Protein AF-A0A359KR15-F1 (afdb_monomer)

Solvent-accessible surface area (backbone atoms only — not comparable to full-atom values): 6272 Å² total; per-residue (Å²): 138,82,83,83,75,80,79,78,73,76,84,65,55,48,17,36,63,62,38,37,32,72,76,54,31,68,65,44,35,49,54,49,50,54,52,57,49,50,47,39,51,49,6,48,49,32,39,74,66,40,85,40,64,66,23,16,52,44,4,44,53,27,31,51,54,49,49,54,52,60,58,48,22,62,65,27,45,57,70,79,69,71,40,56,62,62,53,52,49,37,50,50,41,21,54,51,18,48,54,48,29,61,69,66,37,66,83,60,54,60,70,69,74,80,119

Radius of gyration: 20.01 Å; Cα contacts (8 Å, |Δi|>4): 112; chains: 1; bounding box: 74×27×44 Å

Foldseek 3Di:
DPPPPPPDPPVQPQAQLVNQCVPVNPVSSVVVCCLLVVLLVLLVCLLVPFPDPVLNVLSVVLNVVSVVVNVSNRRGPCVVVVCVVVNVVSSVSSVVSVVVRVVPDVVVVVVVVPD

Structure (mmCIF, N/CA/C/O backbone):
data_AF-A0A359KR15-F1
#
_entry.id   AF-A0A359KR15-F1
#
loop_
_atom_site.group_PDB
_atom_site.id
_atom_site.type_symbol
_atom_site.label_atom_id
_atom_site.label_alt_id
_atom_site.label_comp_id
_atom_site.label_asym_id
_atom_site.label_entity_id
_atom_site.label_seq_id
_atom_site.pdbx_PDB_ins_code
_atom_site.Cartn_x
_atom_site.Cartn_y
_atom_site.Cartn_z
_atom_site.occupancy
_atom_site.B_iso_or_equiv
_atom_site.auth_seq_id
_atom_site.auth_comp_id
_atom_site.auth_asym_id
_atom_site.auth_atom_id
_atom_site.pdbx_PDB_model_num
ATOM 1 N N . PHE A 1 1 ? 47.620 1.314 -21.371 1.00 47.16 1 PHE A N 1
ATOM 2 C CA . PHE A 1 1 ? 46.944 1.781 -20.145 1.00 47.16 1 PHE A CA 1
ATOM 3 C C . PHE A 1 1 ? 45.434 1.763 -20.358 1.00 47.16 1 PHE A C 1
ATOM 5 O O . PHE A 1 1 ? 44.861 2.761 -20.771 1.00 47.16 1 PHE A O 1
ATOM 12 N N . VAL A 1 2 ? 44.791 0.609 -20.156 1.00 57.66 2 VAL A N 1
ATOM 13 C CA . VAL A 1 2 ? 43.323 0.522 -20.124 1.00 57.66 2 VAL A CA 1
ATOM 14 C C . VAL A 1 2 ? 42.895 0.971 -18.730 1.00 57.66 2 VAL A C 1
ATOM 16 O O . VAL A 1 2 ? 43.312 0.360 -17.748 1.00 57.66 2 VAL A O 1
ATOM 19 N N . ARG A 1 3 ? 42.132 2.065 -18.625 1.00 51.03 3 ARG A N 1
ATOM 20 C CA . ARG A 1 3 ? 41.570 2.515 -17.344 1.00 51.03 3 ARG A CA 1
ATOM 21 C C . ARG A 1 3 ? 40.590 1.459 -16.838 1.00 51.03 3 ARG A C 1
ATOM 23 O O . ARG A 1 3 ? 39.499 1.313 -17.377 1.00 51.03 3 ARG A O 1
ATOM 30 N N . THR A 1 4 ? 40.958 0.748 -15.781 1.00 61.94 4 THR A N 1
ATOM 31 C CA . THR A 1 4 ? 40.058 -0.116 -15.005 1.00 61.94 4 THR A CA 1
ATOM 32 C C . THR A 1 4 ? 39.285 0.693 -13.958 1.00 61.94 4 THR A C 1
ATOM 34 O O . THR A 1 4 ? 39.268 0.325 -12.788 1.00 61.94 4 THR A O 1
ATOM 37 N N . GLU A 1 5 ? 38.679 1.817 -14.349 1.00 59.81 5 GLU A N 1
ATOM 38 C CA . GLU A 1 5 ? 37.999 2.731 -13.409 1.00 59.81 5 GLU A CA 1
ATOM 39 C C . GLU A 1 5 ? 36.464 2.682 -13.480 1.00 59.81 5 GLU A C 1
ATOM 41 O O . GLU A 1 5 ? 35.799 3.313 -12.671 1.00 59.81 5 GLU A O 1
ATOM 46 N N . PHE A 1 6 ? 35.873 1.832 -14.325 1.00 55.47 6 PHE A N 1
ATOM 47 C CA . PHE A 1 6 ? 34.437 1.515 -14.253 1.00 55.47 6 PHE A CA 1
ATOM 48 C C . PHE A 1 6 ? 34.171 0.218 -13.481 1.00 55.47 6 PHE A C 1
ATOM 50 O O . PHE A 1 6 ? 33.379 -0.616 -13.908 1.00 55.47 6 PHE A O 1
ATOM 57 N N . ARG A 1 7 ? 34.870 -0.019 -12.364 1.00 51.31 7 ARG A N 1
ATOM 58 C CA . ARG A 1 7 ? 34.671 -1.265 -11.603 1.00 51.31 7 ARG A CA 1
ATOM 59 C C . ARG A 1 7 ? 33.429 -1.273 -10.712 1.00 51.31 7 ARG A C 1
ATOM 61 O O . ARG A 1 7 ? 32.989 -2.363 -10.373 1.00 51.31 7 ARG A O 1
ATOM 68 N N . PHE A 1 8 ? 32.821 -0.128 -10.387 1.00 48.50 8 PHE A N 1
ATOM 69 C CA . PHE A 1 8 ? 31.645 -0.095 -9.503 1.00 48.50 8 PHE A CA 1
ATOM 70 C C . PHE A 1 8 ? 30.685 1.060 -9.815 1.00 48.50 8 PHE A C 1
ATOM 72 O O . PHE A 1 8 ? 30.421 1.910 -8.976 1.00 48.50 8 PHE A O 1
ATOM 79 N N . SER A 1 9 ? 30.111 1.084 -11.013 1.00 48.16 9 SER A N 1
ATOM 80 C CA . SER A 1 9 ? 28.700 1.465 -11.093 1.00 48.16 9 SER A CA 1
ATOM 81 C C . SER A 1 9 ? 27.973 0.158 -11.340 1.00 48.16 9 SER A C 1
ATOM 83 O O . SER A 1 9 ? 27.812 -0.269 -12.480 1.00 48.16 9 SER A O 1
ATOM 85 N N . GLN A 1 10 ? 27.660 -0.572 -10.265 1.00 55.25 10 GLN A N 1
ATOM 86 C CA . GLN A 1 10 ? 26.640 -1.598 -10.414 1.00 55.25 10 GLN A CA 1
ATOM 87 C C . GLN A 1 10 ? 25.382 -0.816 -10.771 1.00 55.25 10 GLN A C 1
ATOM 89 O O . GLN A 1 10 ? 24.855 -0.104 -9.921 1.00 55.25 10 GLN A O 1
ATOM 94 N N . GLY A 1 11 ? 24.994 -0.852 -12.046 1.00 52.22 11 GLY A N 1
ATOM 95 C CA . GLY A 1 11 ? 23.796 -0.211 -12.579 1.00 52.22 11 GLY A CA 1
ATOM 96 C C . GLY A 1 11 ? 22.534 -0.881 -12.048 1.00 52.22 11 GLY A C 1
ATOM 97 O O . GLY A 1 11 ? 21.685 -1.308 -12.821 1.00 52.22 11 GLY A O 1
ATOM 98 N N . HIS A 1 12 ? 22.434 -1.026 -10.729 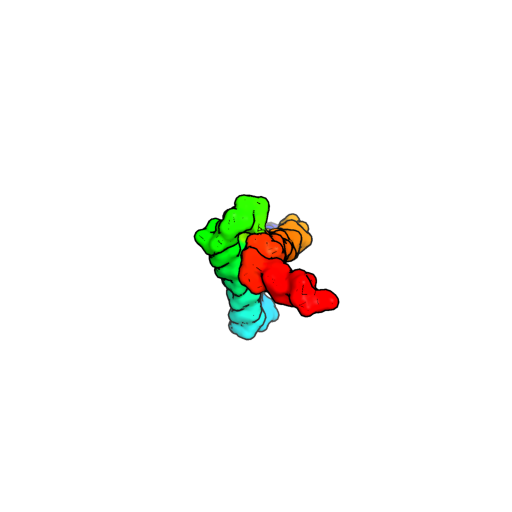1.00 58.50 12 HIS A N 1
ATOM 99 C CA . HIS A 1 12 ? 21.197 -1.357 -10.057 1.00 58.50 12 HIS A CA 1
ATOM 100 C C . HIS A 1 12 ? 20.286 -0.167 -10.259 1.00 58.50 12 HIS A C 1
ATOM 102 O O . HIS A 1 12 ? 20.651 0.965 -9.939 1.00 58.50 12 HIS A O 1
ATOM 108 N N . ALA A 1 13 ? 19.121 -0.406 -10.849 1.00 62.31 13 ALA A N 1
ATOM 109 C CA . ALA A 1 13 ? 18.134 0.643 -10.986 1.00 62.31 13 ALA A CA 1
ATOM 110 C C . ALA A 1 13 ? 17.868 1.230 -9.592 1.00 62.31 13 ALA A C 1
ATOM 112 O O . ALA A 1 13 ? 17.386 0.538 -8.694 1.00 62.31 13 ALA A O 1
ATOM 113 N N . HIS A 1 14 ? 18.171 2.517 -9.421 1.00 75.81 14 HIS A N 1
ATOM 114 C CA . HIS A 1 14 ? 17.840 3.300 -8.230 1.00 75.81 14 HIS A CA 1
ATOM 115 C C . HIS A 1 14 ? 16.330 3.589 -8.176 1.00 75.81 14 HIS A C 1
ATOM 117 O O . HIS A 1 14 ? 15.890 4.660 -7.812 1.00 75.81 14 HIS A O 1
ATOM 123 N N . ASN A 1 15 ? 15.506 2.659 -8.629 1.00 86.69 15 ASN A N 1
ATOM 124 C CA . ASN A 1 15 ? 14.064 2.743 -8.595 1.00 86.69 15 ASN A CA 1
ATOM 125 C C . ASN A 1 15 ? 13.584 1.304 -8.529 1.00 86.69 15 ASN A C 1
ATOM 127 O O . ASN A 1 15 ? 13.793 0.527 -9.469 1.00 86.69 15 ASN A O 1
ATOM 131 N N . TYR A 1 16 ? 12.972 0.949 -7.405 1.00 87.56 16 TYR A N 1
ATOM 132 C CA . TYR A 1 16 ? 12.555 -0.421 -7.168 1.00 87.56 16 TYR A CA 1
ATOM 133 C C . TYR A 1 16 ? 11.547 -0.896 -8.220 1.00 87.56 16 TYR A C 1
ATOM 135 O O . TYR A 1 16 ? 11.633 -2.024 -8.686 1.00 87.56 16 TYR A O 1
ATOM 143 N N . TYR A 1 17 ? 10.648 -0.026 -8.682 1.00 90.19 17 TYR A N 1
ATOM 144 C CA . TYR A 1 17 ? 9.637 -0.386 -9.677 1.00 90.19 17 TYR A CA 1
ATOM 145 C C . TYR A 1 17 ? 10.249 -0.731 -11.039 1.00 90.19 17 TYR A C 1
ATOM 147 O O . TYR A 1 17 ? 9.842 -1.711 -11.663 1.00 90.19 17 TYR A O 1
ATOM 155 N N . ILE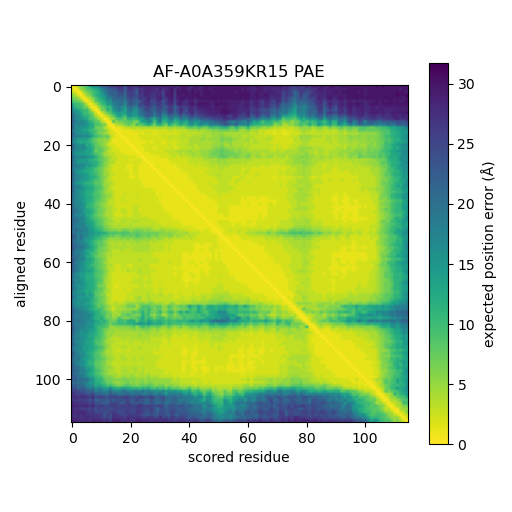 A 1 18 ? 11.254 0.030 -11.492 1.00 89.81 18 ILE A N 1
ATOM 156 C CA . ILE A 1 18 ? 11.986 -0.280 -12.732 1.00 89.81 18 ILE A CA 1
ATOM 157 C C . ILE A 1 18 ? 12.789 -1.572 -12.563 1.00 89.81 18 ILE A C 1
ATOM 159 O O . ILE A 1 18 ? 12.802 -2.402 -13.470 1.00 89.81 18 ILE A O 1
ATOM 163 N N . HIS A 1 19 ? 13.414 -1.767 -11.398 1.00 89.25 19 HIS A N 1
ATOM 164 C CA . HIS A 1 19 ? 14.134 -2.998 -11.079 1.00 89.25 19 HIS A CA 1
ATOM 165 C C . HIS A 1 19 ? 13.213 -4.223 -11.159 1.00 89.25 19 HIS A C 1
ATOM 167 O O . HIS A 1 19 ? 13.492 -5.169 -11.892 1.00 89.25 19 HIS A O 1
ATOM 173 N N . THR A 1 20 ? 12.072 -4.183 -10.466 1.00 89.62 20 THR A N 1
ATOM 174 C CA . THR A 1 20 ? 11.074 -5.256 -10.475 1.00 89.62 20 THR A CA 1
ATOM 175 C C . THR A 1 20 ? 10.527 -5.500 -11.879 1.00 89.62 20 THR A C 1
ATOM 177 O O . THR A 1 20 ? 10.400 -6.656 -12.280 1.00 89.62 20 THR A O 1
ATOM 180 N N . LEU A 1 21 ? 10.255 -4.447 -12.657 1.00 91.62 21 LEU A N 1
ATOM 181 C CA . LEU A 1 21 ? 9.805 -4.576 -14.045 1.00 91.62 21 LEU A CA 1
ATOM 182 C C . LEU A 1 21 ? 10.842 -5.281 -14.927 1.00 91.62 21 LEU A C 1
ATOM 184 O O . LEU A 1 21 ? 10.471 -6.108 -15.755 1.00 91.62 21 LEU A O 1
ATOM 188 N N . ALA A 1 22 ? 12.125 -4.961 -14.758 1.00 91.25 22 ALA A N 1
ATOM 189 C CA . ALA A 1 22 ? 13.203 -5.558 -15.538 1.00 91.25 22 ALA A CA 1
ATOM 190 C C . ALA A 1 22 ? 13.453 -7.028 -15.163 1.00 91.25 22 ALA A C 1
ATOM 192 O O . ALA A 1 22 ? 13.691 -7.849 -16.044 1.00 91.25 22 ALA A O 1
ATOM 193 N N . GLU A 1 23 ? 13.383 -7.366 -13.874 1.00 92.50 23 GLU A N 1
ATOM 194 C CA . GLU A 1 23 ? 13.715 -8.705 -13.369 1.00 92.50 23 GLU A CA 1
ATOM 195 C C . GLU A 1 23 ? 12.541 -9.692 -13.455 1.00 92.50 23 GLU A C 1
ATOM 197 O O . GLU A 1 23 ? 12.725 -10.861 -13.785 1.00 92.50 23 GLU A O 1
ATOM 202 N N . THR A 1 24 ? 11.320 -9.225 -13.184 1.00 93.12 24 THR A N 1
ATOM 203 C CA . THR A 1 24 ? 10.116 -10.076 -13.091 1.00 93.12 24 THR A CA 1
ATOM 204 C C . THR A 1 24 ? 9.078 -9.790 -14.180 1.00 93.12 24 THR A C 1
ATOM 206 O O . THR A 1 24 ? 8.049 -10.467 -14.266 1.00 93.12 24 THR A O 1
ATOM 209 N N . GLY A 1 25 ? 9.333 -8.795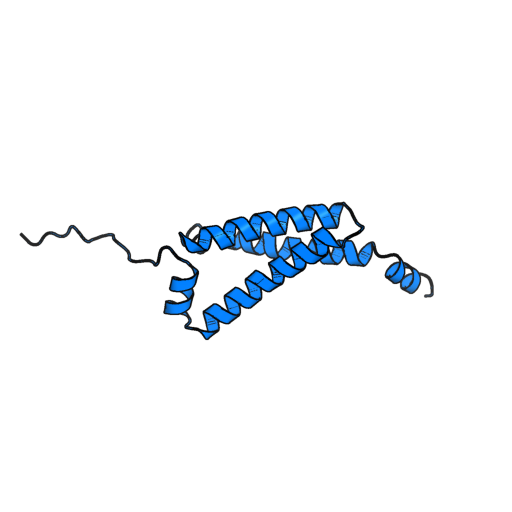 -15.033 1.00 94.50 25 GLY A N 1
ATOM 210 C CA . GLY A 1 25 ? 8.407 -8.364 -16.072 1.00 94.50 25 GLY A CA 1
ATOM 211 C C . GLY A 1 25 ? 7.196 -7.601 -15.532 1.00 94.50 25 GLY A C 1
ATOM 212 O O . GLY A 1 25 ? 7.064 -7.297 -14.344 1.00 94.50 25 GLY A O 1
ATOM 213 N N . ILE A 1 26 ? 6.262 -7.301 -16.437 1.00 95.88 26 ILE A N 1
ATOM 214 C CA . ILE A 1 26 ? 5.043 -6.546 -16.110 1.00 95.88 26 ILE A CA 1
A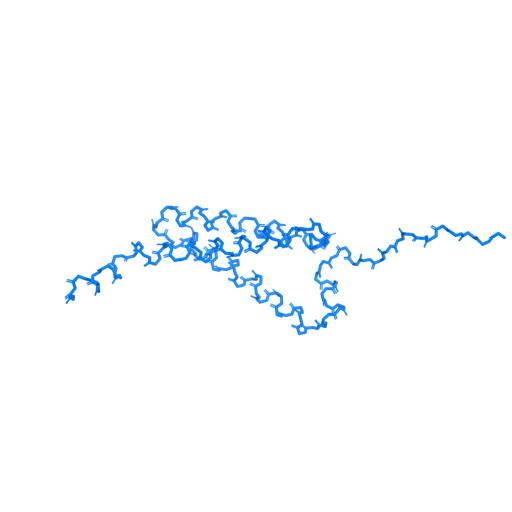TOM 215 C C . ILE A 1 26 ? 4.145 -7.281 -15.106 1.00 95.88 26 ILE A C 1
ATOM 217 O O . ILE A 1 26 ? 3.503 -6.645 -14.276 1.00 95.88 26 ILE A O 1
ATOM 221 N N . ILE A 1 27 ? 4.132 -8.617 -15.141 1.00 97.19 27 ILE A N 1
ATOM 222 C CA . ILE A 1 27 ? 3.318 -9.443 -14.241 1.00 97.19 27 ILE A CA 1
ATOM 223 C C . ILE A 1 27 ? 3.799 -9.286 -12.797 1.00 97.19 27 ILE A C 1
ATOM 225 O O . ILE A 1 27 ? 2.983 -9.040 -11.909 1.00 97.19 27 ILE A O 1
ATOM 229 N N . GLY A 1 28 ? 5.110 -9.383 -12.559 1.00 94.25 28 GLY A N 1
ATOM 230 C CA . GLY A 1 28 ? 5.660 -9.219 -11.216 1.00 94.25 28 GLY A CA 1
ATOM 231 C C . GLY A 1 28 ? 5.519 -7.789 -10.695 1.00 94.25 28 GLY A C 1
ATOM 232 O O . GLY A 1 28 ? 5.160 -7.605 -9.532 1.00 94.25 28 GLY A O 1
ATOM 233 N N . LEU A 1 29 ? 5.666 -6.777 -11.562 1.00 93.81 29 LEU A N 1
ATOM 234 C CA . LEU A 1 29 ? 5.381 -5.389 -11.189 1.00 93.81 29 LEU A CA 1
ATOM 235 C C . LEU A 1 29 ? 3.917 -5.204 -10.759 1.00 93.81 29 LEU A C 1
ATOM 237 O O . LEU A 1 29 ? 3.660 -4.605 -9.716 1.00 93.81 29 LEU A O 1
ATOM 241 N N . ILE A 1 30 ? 2.958 -5.726 -11.531 1.00 97.50 30 ILE A N 1
ATOM 242 C CA . ILE A 1 30 ? 1.531 -5.639 -11.189 1.00 97.50 30 ILE A CA 1
ATOM 243 C C . ILE A 1 30 ? 1.263 -6.343 -9.858 1.00 97.50 30 ILE A C 1
ATOM 245 O O . ILE A 1 30 ? 0.641 -5.750 -8.981 1.00 97.50 30 ILE A O 1
ATOM 249 N N . ALA A 1 31 ? 1.772 -7.563 -9.668 1.00 96.38 31 ALA A N 1
ATOM 250 C CA . ALA A 1 31 ? 1.599 -8.304 -8.421 1.00 96.38 31 ALA A CA 1
ATOM 251 C C . ALA A 1 31 ? 2.150 -7.533 -7.208 1.00 96.38 31 ALA A C 1
ATOM 253 O O . ALA A 1 31 ? 1.485 -7.455 -6.168 1.00 96.38 31 ALA A O 1
ATOM 254 N N . TYR A 1 32 ? 3.325 -6.911 -7.351 1.00 93.44 32 TYR A N 1
ATOM 255 C CA . TYR A 1 32 ? 3.910 -6.065 -6.314 1.00 93.44 32 TYR A CA 1
ATOM 256 C C . TYR A 1 32 ? 3.028 -4.852 -6.004 1.00 93.44 32 TYR A C 1
ATOM 258 O O . TYR A 1 32 ? 2.673 -4.641 -4.845 1.00 93.44 32 TYR A O 1
ATOM 266 N N . LEU A 1 33 ? 2.620 -4.089 -7.024 1.00 95.38 33 LEU A N 1
ATOM 267 C CA . LEU A 1 33 ? 1.795 -2.891 -6.848 1.00 95.38 33 LEU A CA 1
ATOM 268 C C . LEU A 1 33 ? 0.433 -3.223 -6.235 1.00 95.38 33 LEU A C 1
ATOM 270 O O . LEU A 1 33 ? 0.015 -2.566 -5.287 1.00 95.38 33 LEU A O 1
ATOM 274 N N . THR A 1 34 ? -0.239 -4.274 -6.708 1.00 97.38 34 THR A N 1
ATOM 275 C CA . THR A 1 34 ? -1.517 -4.718 -6.139 1.00 97.38 34 THR A CA 1
ATOM 276 C C . THR A 1 34 ? -1.369 -5.091 -4.666 1.00 97.38 34 THR A C 1
ATOM 278 O O . THR A 1 34 ? -2.192 -4.682 -3.848 1.00 97.38 34 THR A O 1
ATOM 281 N N . THR A 1 35 ? -0.304 -5.810 -4.305 1.00 95.00 35 THR A N 1
ATOM 282 C CA . THR A 1 35 ? -0.039 -6.193 -2.911 1.00 95.00 35 THR A CA 1
ATOM 283 C C . THR A 1 35 ? 0.246 -4.963 -2.047 1.00 95.00 35 THR A C 1
ATOM 285 O O . THR A 1 35 ? -0.393 -4.761 -1.012 1.00 95.00 35 THR A O 1
ATOM 288 N N . ALA A 1 36 ? 1.160 -4.100 -2.495 1.00 94.12 36 ALA A N 1
ATOM 289 C CA . ALA A 1 36 ? 1.578 -2.900 -1.780 1.00 94.12 36 ALA A CA 1
ATOM 290 C C . ALA A 1 36 ? 0.412 -1.923 -1.558 1.00 94.12 36 ALA A C 1
ATOM 292 O O . ALA A 1 36 ? 0.179 -1.470 -0.432 1.00 94.12 36 ALA A O 1
ATOM 293 N N . THR A 1 37 ? -0.351 -1.631 -2.615 1.00 96.31 37 THR A N 1
ATOM 294 C CA . THR A 1 37 ? -1.529 -0.761 -2.550 1.00 96.31 37 THR A CA 1
ATOM 295 C C . THR A 1 37 ? -2.652 -1.405 -1.745 1.00 96.31 37 THR A C 1
ATOM 297 O O . THR A 1 37 ? -3.310 -0.701 -0.988 1.00 96.31 37 THR A O 1
ATOM 300 N N . GLY A 1 38 ? -2.849 -2.724 -1.829 1.00 97.56 38 GLY A N 1
ATOM 301 C CA . GLY A 1 38 ? -3.865 -3.437 -1.053 1.00 97.56 38 GLY A CA 1
ATOM 302 C C . GLY A 1 38 ? -3.695 -3.252 0.457 1.00 97.56 38 GLY A C 1
ATOM 303 O O . GLY A 1 38 ? -4.641 -2.856 1.140 1.00 97.56 38 GLY A O 1
ATOM 304 N N . PHE A 1 39 ? -2.479 -3.452 0.977 1.00 97.81 39 PHE A N 1
ATOM 305 C CA . PHE A 1 39 ? -2.199 -3.225 2.399 1.00 97.81 39 PHE A CA 1
ATOM 306 C C . PHE A 1 39 ? -2.305 -1.750 2.801 1.00 97.81 39 PHE A C 1
ATOM 308 O O . PHE A 1 39 ? -2.826 -1.447 3.875 1.00 97.81 39 PHE A O 1
ATOM 315 N N . LEU A 1 40 ? -1.865 -0.829 1.939 1.00 98.00 40 LEU A N 1
ATOM 316 C CA . LEU A 1 40 ? -1.992 0.604 2.205 1.00 98.00 40 LEU A CA 1
ATOM 317 C C . LEU A 1 40 ? -3.460 1.035 2.273 1.00 98.00 40 LEU A C 1
ATOM 319 O O . LEU A 1 40 ? -3.853 1.728 3.207 1.00 98.00 40 LEU A O 1
ATOM 323 N N . VAL A 1 41 ? -4.283 0.593 1.322 1.00 98.25 41 VAL A N 1
ATOM 324 C CA . VAL A 1 41 ? -5.722 0.875 1.299 1.00 98.25 41 VAL A CA 1
ATOM 325 C C . VAL A 1 41 ? -6.399 0.288 2.532 1.00 98.25 41 VAL A C 1
ATOM 327 O O . VAL A 1 41 ? -7.183 0.987 3.169 1.00 98.25 41 VAL A O 1
ATOM 330 N N . LEU A 1 42 ? -6.064 -0.947 2.922 1.00 97.94 42 LEU A N 1
ATOM 331 C CA . LEU A 1 42 ? -6.567 -1.543 4.160 1.00 97.94 42 LEU A CA 1
ATOM 332 C C . LEU A 1 42 ? -6.225 -0.673 5.377 1.00 97.94 42 LEU A C 1
ATOM 334 O O . LEU A 1 42 ? -7.120 -0.324 6.145 1.00 97.94 42 LEU A O 1
ATOM 338 N N . ALA A 1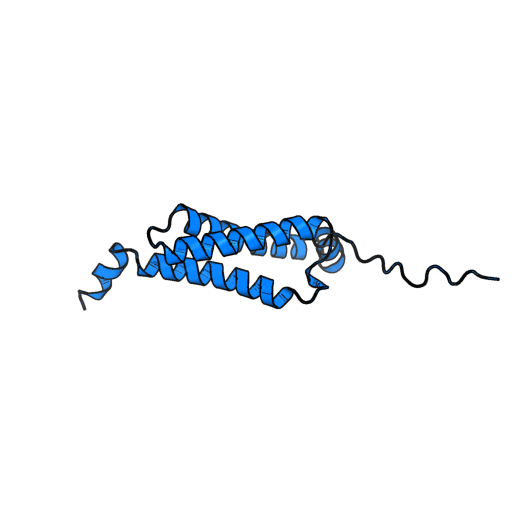 43 ? -4.956 -0.286 5.532 1.00 97.56 43 ALA A N 1
ATOM 339 C CA . ALA A 1 43 ? -4.511 0.562 6.633 1.00 97.56 43 ALA A CA 1
ATOM 340 C C . ALA A 1 43 ? -5.243 1.916 6.642 1.00 97.56 43 ALA A C 1
ATOM 342 O O . ALA A 1 43 ? -5.721 2.354 7.684 1.00 97.56 43 ALA A O 1
ATOM 343 N N . VAL A 1 44 ? -5.409 2.554 5.482 1.00 98.25 44 VAL A N 1
ATOM 344 C CA . VAL A 1 44 ? -6.134 3.828 5.355 1.00 98.25 44 VAL A CA 1
ATOM 345 C C . VAL A 1 44 ? -7.614 3.668 5.713 1.00 98.25 44 VAL A C 1
ATOM 347 O O . VAL A 1 44 ? -8.150 4.487 6.456 1.00 98.25 44 VAL A O 1
ATOM 350 N N . ILE A 1 45 ? -8.279 2.606 5.250 1.00 97.94 45 ILE A N 1
ATOM 351 C CA . ILE A 1 45 ? -9.683 2.334 5.589 1.00 97.94 45 ILE A CA 1
ATOM 352 C C . ILE A 1 45 ? -9.843 2.179 7.102 1.00 97.94 45 ILE A C 1
ATOM 354 O O . ILE A 1 45 ? -10.717 2.822 7.681 1.00 97.94 45 ILE A O 1
ATOM 358 N N . VAL A 1 46 ? -8.991 1.378 7.750 1.00 97.25 46 VAL A N 1
ATOM 359 C CA . VAL A 1 46 ? -9.037 1.187 9.20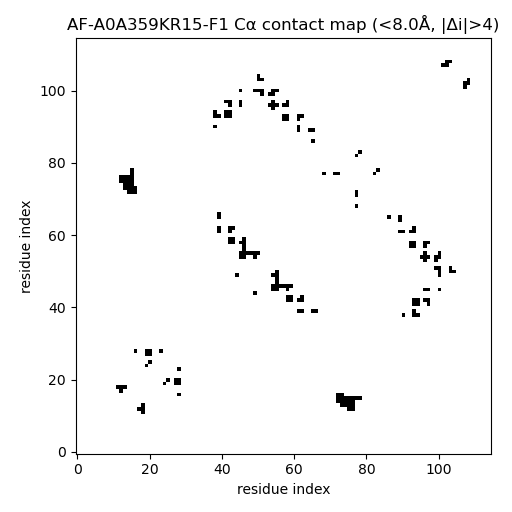8 1.00 97.25 46 VAL A CA 1
ATOM 360 C C . VAL A 1 46 ? -8.752 2.507 9.931 1.00 97.25 46 VAL A C 1
ATOM 362 O O . VAL A 1 46 ? -9.485 2.873 10.844 1.00 97.25 46 VAL A O 1
ATOM 365 N N . ALA A 1 47 ? -7.753 3.277 9.496 1.00 97.38 47 ALA A N 1
ATOM 366 C CA . ALA A 1 47 ? -7.404 4.559 10.110 1.00 97.38 47 ALA A CA 1
ATOM 367 C C . ALA A 1 47 ? -8.521 5.620 10.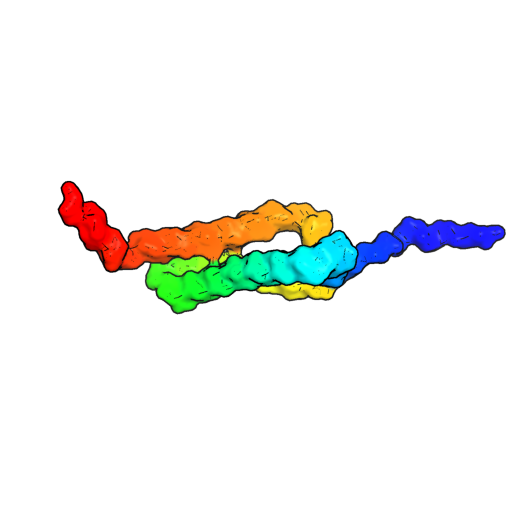006 1.00 97.38 47 ALA A C 1
ATOM 369 O O . ALA A 1 47 ? -8.616 6.513 10.854 1.00 97.38 47 ALA A O 1
ATOM 370 N N . LEU A 1 48 ? -9.359 5.542 8.968 1.00 96.94 48 LEU A N 1
ATOM 371 C CA . LEU A 1 48 ? -10.460 6.480 8.743 1.00 96.94 48 LEU A CA 1
ATOM 372 C C . LEU A 1 48 ? -11.792 6.018 9.343 1.00 96.94 48 LEU A C 1
ATOM 374 O O . LEU A 1 48 ? -12.606 6.866 9.696 1.00 96.94 48 LEU A O 1
ATOM 378 N N . ARG A 1 49 ? -12.036 4.704 9.426 1.00 94.81 49 ARG A N 1
ATOM 379 C CA . ARG A 1 49 ? -13.352 4.145 9.787 1.00 94.81 49 ARG A CA 1
ATOM 380 C C . ARG A 1 49 ? -13.402 3.440 11.140 1.00 94.81 49 ARG A C 1
ATOM 382 O O . ARG A 1 49 ? -14.497 3.266 11.659 1.00 94.81 49 ARG A O 1
ATOM 389 N N . SER A 1 50 ? -12.262 3.048 11.709 1.00 92.88 50 SER A N 1
ATOM 390 C CA . SER A 1 50 ? -12.230 2.370 13.008 1.00 92.88 50 SER A CA 1
ATOM 391 C C . SER A 1 50 ? -12.698 3.292 14.133 1.00 92.88 50 SER A C 1
ATOM 393 O O . SER A 1 50 ? -12.166 4.392 14.311 1.00 92.88 50 SER A O 1
ATOM 395 N N . THR A 1 51 ? -13.652 2.806 14.923 1.00 92.31 51 THR A N 1
ATOM 396 C CA . THR A 1 51 ? -14.099 3.407 16.190 1.00 92.31 51 THR A CA 1
ATOM 397 C C . THR A 1 51 ? -13.138 3.093 17.339 1.00 92.31 51 THR A C 1
ATOM 399 O O . THR A 1 51 ? -13.012 3.882 18.274 1.00 92.31 51 THR A O 1
ATOM 402 N N . ASP A 1 52 ? -12.399 1.985 17.241 1.00 93.81 52 ASP A N 1
ATOM 403 C CA . ASP A 1 52 ? -11.348 1.608 18.182 1.00 93.81 52 ASP A CA 1
ATOM 404 C C . ASP A 1 52 ? -10.107 2.495 17.995 1.00 93.81 52 ASP A C 1
ATOM 406 O O . ASP A 1 52 ? -9.515 2.547 16.908 1.00 93.81 52 ASP A O 1
ATOM 410 N N . ALA A 1 53 ? -9.713 3.197 19.062 1.00 94.81 53 ALA A N 1
ATOM 411 C CA . ALA A 1 53 ? -8.595 4.135 19.042 1.00 94.81 53 ALA A CA 1
ATOM 412 C C . ALA A 1 53 ? -7.246 3.443 18.791 1.00 94.81 53 ALA A C 1
ATOM 414 O O . ALA A 1 53 ? -6.428 3.961 18.030 1.00 94.81 53 ALA A O 1
ATOM 415 N N . MET A 1 54 ? -7.012 2.270 19.388 1.00 95.94 54 MET A N 1
ATOM 416 C CA . MET A 1 54 ? -5.754 1.537 19.229 1.00 95.94 54 MET A CA 1
ATOM 417 C C . MET A 1 54 ? -5.603 1.049 17.789 1.00 95.94 54 MET A C 1
ATOM 419 O O . MET A 1 54 ? -4.587 1.322 17.147 1.00 95.94 54 MET A O 1
ATOM 423 N N . ALA A 1 55 ? -6.639 0.405 17.247 1.00 96.06 55 ALA A N 1
ATOM 424 C CA . ALA A 1 55 ? -6.678 -0.029 15.855 1.00 96.06 55 ALA A CA 1
ATOM 425 C C . ALA A 1 55 ? -6.423 1.146 14.902 1.00 96.06 55 ALA A C 1
ATOM 427 O O . ALA A 1 55 ? -5.627 1.041 13.967 1.00 96.06 55 ALA A O 1
ATOM 428 N N . ARG A 1 56 ? -7.041 2.299 15.180 1.00 96.81 56 ARG A N 1
ATOM 429 C CA . ARG A 1 56 ? -6.895 3.508 14.373 1.00 96.81 56 ARG A CA 1
ATOM 430 C C . ARG A 1 56 ? -5.460 4.039 14.361 1.00 96.81 56 ARG A C 1
ATOM 432 O O . ARG A 1 56 ? -4.934 4.319 13.285 1.00 96.81 56 ARG A O 1
ATOM 439 N N . PHE A 1 57 ? -4.807 4.155 15.519 1.00 97.44 57 PHE A N 1
ATOM 440 C CA . PHE A 1 57 ? -3.429 4.655 15.595 1.00 97.44 57 PHE A CA 1
ATOM 441 C C . PHE A 1 57 ? -2.410 3.675 15.006 1.00 97.44 57 PHE A C 1
ATOM 443 O O . PHE A 1 57 ? -1.500 4.104 14.295 1.00 97.44 57 PHE A O 1
ATOM 450 N N . VAL A 1 58 ? -2.584 2.367 15.226 1.00 97.81 58 VAL A N 1
ATOM 451 C CA . VAL A 1 58 ? -1.729 1.341 14.607 1.00 97.81 58 VAL A CA 1
ATOM 452 C C . VAL A 1 58 ? -1.854 1.379 13.082 1.00 97.81 58 VAL A C 1
ATOM 454 O O . VAL A 1 58 ? -0.844 1.338 12.372 1.00 97.81 58 VAL A O 1
ATOM 457 N N . ALA A 1 59 ? -3.077 1.506 12.565 1.00 97.69 59 ALA A N 1
ATOM 458 C CA . ALA A 1 59 ? -3.322 1.626 11.135 1.00 97.69 59 ALA A CA 1
ATOM 459 C C . ALA A 1 59 ? -2.719 2.912 10.549 1.00 97.69 59 ALA A C 1
ATOM 461 O O . ALA A 1 59 ? -2.089 2.862 9.494 1.00 97.69 59 ALA A O 1
ATOM 462 N N . LEU A 1 60 ? -2.843 4.041 11.254 1.00 98.06 60 LEU A N 1
ATOM 463 C CA . LEU A 1 60 ? -2.275 5.323 10.834 1.00 98.06 60 LEU A CA 1
ATOM 464 C C . LEU A 1 60 ? -0.743 5.268 10.749 1.00 98.06 60 LEU A C 1
ATOM 466 O O . LEU A 1 60 ? -0.171 5.683 9.741 1.00 98.06 60 LEU A O 1
ATOM 470 N N . GLY A 1 61 ? -0.084 4.710 11.771 1.00 97.38 61 GLY A N 1
ATOM 471 C CA . GLY A 1 61 ? 1.367 4.509 11.765 1.00 97.38 61 GLY A CA 1
ATOM 472 C C . GLY A 1 61 ? 1.808 3.600 10.618 1.00 97.38 61 GLY A C 1
ATOM 473 O O . GLY A 1 61 ? 2.718 3.945 9.868 1.00 97.38 61 GLY A O 1
ATOM 474 N N . SER A 1 62 ? 1.090 2.491 10.411 1.00 97.62 62 SER A N 1
ATOM 475 C CA . SER A 1 62 ? 1.373 1.552 9.319 1.00 97.62 62 SER A CA 1
ATOM 476 C C . SER A 1 62 ? 1.243 2.214 7.941 1.00 97.62 62 SER A C 1
ATOM 478 O O . SER A 1 62 ? 2.130 2.067 7.101 1.00 97.62 62 SER A O 1
ATOM 480 N N . ALA A 1 63 ? 0.177 2.990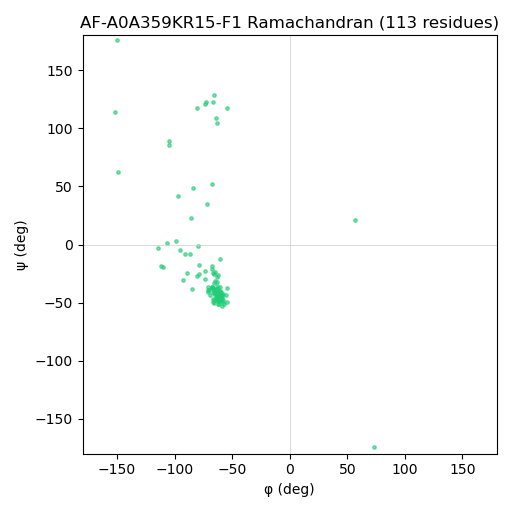 7.715 1.00 98.00 63 ALA A N 1
ATOM 481 C CA . ALA A 1 63 ? -0.047 3.713 6.462 1.00 98.00 63 ALA A CA 1
ATOM 482 C C . ALA A 1 63 ? 1.036 4.774 6.200 1.00 98.00 63 ALA A C 1
ATOM 484 O O . ALA A 1 63 ? 1.522 4.895 5.072 1.00 98.00 63 ALA A O 1
ATOM 485 N N . GLY A 1 64 ? 1.452 5.512 7.237 1.00 97.31 64 GLY A N 1
ATOM 486 C CA . GLY A 1 64 ? 2.531 6.497 7.146 1.00 97.31 64 GLY A CA 1
ATOM 487 C C . GLY A 1 64 ? 3.868 5.859 6.766 1.00 97.31 64 GLY A C 1
ATOM 488 O O . GLY A 1 64 ? 4.512 6.297 5.812 1.00 97.31 64 GLY A O 1
ATOM 489 N N . THR A 1 65 ? 4.251 4.776 7.449 1.00 96.38 65 THR A N 1
ATOM 490 C CA . THR A 1 65 ? 5.487 4.037 7.155 1.00 96.38 65 THR A CA 1
ATOM 491 C C . THR A 1 65 ? 5.476 3.440 5.747 1.00 96.38 65 THR A C 1
ATOM 493 O O . THR A 1 65 ? 6.450 3.610 5.016 1.00 96.38 65 THR A O 1
ATOM 496 N N . MET A 1 66 ? 4.379 2.799 5.324 1.00 96.31 66 MET A N 1
ATOM 497 C CA . MET A 1 66 ? 4.249 2.276 3.956 1.00 96.31 66 MET A CA 1
ATOM 498 C C . MET A 1 66 ? 4.383 3.385 2.912 1.00 96.31 66 MET A C 1
ATOM 500 O O . MET A 1 66 ? 5.121 3.218 1.948 1.00 96.31 66 MET A O 1
ATOM 504 N N . THR A 1 67 ? 3.711 4.524 3.111 1.00 96.50 67 THR A N 1
ATOM 505 C CA . THR A 1 67 ? 3.776 5.659 2.178 1.00 96.50 67 THR A CA 1
ATOM 506 C C . THR A 1 67 ? 5.206 6.167 2.037 1.00 96.50 67 THR A C 1
ATOM 508 O O . THR A 1 67 ? 5.682 6.336 0.916 1.00 96.50 67 THR A O 1
ATOM 511 N N . ALA A 1 68 ? 5.914 6.348 3.156 1.00 94.38 68 ALA A N 1
ATOM 512 C CA . ALA A 1 68 ? 7.311 6.765 3.143 1.00 94.38 68 ALA A CA 1
ATOM 513 C C . ALA A 1 68 ? 8.185 5.780 2.349 1.00 94.38 68 ALA A C 1
ATOM 515 O O . ALA A 1 68 ? 8.923 6.202 1.464 1.00 94.38 68 ALA A O 1
ATOM 516 N N . VAL A 1 69 ? 8.047 4.472 2.596 1.00 92.81 69 VAL A N 1
ATOM 517 C CA . VAL A 1 69 ? 8.797 3.433 1.871 1.00 92.81 69 VAL A CA 1
ATOM 518 C C . VAL A 1 69 ? 8.452 3.421 0.380 1.00 92.81 69 VAL A C 1
ATOM 520 O O . VAL A 1 69 ? 9.353 3.391 -0.451 1.00 92.81 69 VAL A O 1
ATOM 523 N N . TYR A 1 70 ? 7.170 3.462 0.015 1.00 93.12 70 TYR A N 1
ATOM 524 C CA . TYR A 1 70 ? 6.738 3.385 -1.384 1.00 93.12 70 TYR A CA 1
ATOM 525 C C . TYR A 1 70 ? 7.164 4.608 -2.197 1.00 93.12 70 TYR A C 1
ATOM 527 O O . TYR A 1 70 ? 7.546 4.459 -3.358 1.00 93.12 70 TYR A O 1
ATOM 535 N N . VAL A 1 71 ? 7.133 5.800 -1.594 1.00 93.25 71 VAL A N 1
ATOM 536 C CA . VAL A 1 71 ? 7.639 7.027 -2.221 1.00 93.25 71 VAL A CA 1
ATOM 537 C C . VAL A 1 71 ? 9.159 6.970 -2.347 1.00 93.25 71 VAL A C 1
ATOM 539 O O . VAL A 1 71 ? 9.692 7.288 -3.406 1.00 93.25 71 VAL A O 1
ATOM 542 N N . HIS A 1 72 ? 9.866 6.510 -1.312 1.00 90.75 72 HIS A N 1
ATOM 543 C CA . HIS A 1 72 ? 11.327 6.406 -1.353 1.00 90.75 72 HIS A CA 1
ATOM 544 C C . HIS A 1 72 ? 11.804 5.367 -2.380 1.00 90.75 72 HIS A C 1
ATOM 546 O O . HIS A 1 72 ? 12.783 5.597 -3.085 1.00 90.75 72 HIS A O 1
ATOM 552 N N . ASN A 1 73 ? 11.032 4.291 -2.579 1.00 89.12 73 ASN A N 1
ATOM 553 C CA . ASN A 1 73 ? 11.258 3.271 -3.611 1.00 89.12 73 ASN A CA 1
ATOM 554 C C . ASN A 1 73 ? 11.215 3.814 -5.060 1.00 89.12 73 ASN A C 1
ATOM 556 O O . ASN A 1 73 ? 11.608 3.113 -5.995 1.00 89.12 73 ASN A O 1
ATOM 560 N N . VAL A 1 74 ? 10.744 5.051 -5.275 1.00 87.69 74 VAL A N 1
ATOM 561 C CA . VAL A 1 74 ? 10.830 5.748 -6.573 1.00 87.69 74 VAL A CA 1
ATOM 562 C C . VAL A 1 74 ? 12.261 6.223 -6.862 1.00 87.69 74 VAL A C 1
ATOM 564 O O . VAL A 1 74 ? 12.649 6.307 -8.028 1.00 87.69 74 VAL A O 1
ATOM 567 N N . PHE A 1 75 ? 13.035 6.527 -5.817 1.00 86.00 75 PHE A N 1
ATOM 568 C CA . PHE A 1 75 ? 14.373 7.126 -5.904 1.00 86.00 75 PHE A CA 1
ATOM 569 C C . PHE A 1 75 ? 15.508 6.180 -5.519 1.00 86.00 75 PHE A C 1
ATOM 571 O O . PHE A 1 75 ? 16.659 6.444 -5.869 1.00 86.00 75 PHE A O 1
ATOM 578 N N . GLU A 1 76 ? 15.216 5.100 -4.798 1.00 79.75 76 GLU A N 1
ATOM 579 C CA . GLU A 1 76 ? 16.190 4.056 -4.499 1.00 79.75 76 GLU A CA 1
ATOM 580 C C . GLU A 1 76 ? 15.534 2.678 -4.329 1.00 79.75 76 GLU A C 1
ATOM 582 O O . GLU A 1 76 ? 14.317 2.529 -4.398 1.00 79.75 76 GLU A O 1
ATOM 587 N N . ASN A 1 77 ? 16.352 1.644 -4.135 1.00 79.69 77 ASN A N 1
ATOM 588 C CA . ASN A 1 77 ? 15.890 0.293 -3.842 1.00 79.69 77 ASN A CA 1
ATOM 589 C C . ASN A 1 77 ? 16.112 -0.018 -2.352 1.00 79.69 77 ASN A C 1
ATOM 591 O O . ASN A 1 77 ? 17.139 -0.584 -1.972 1.00 79.69 77 ASN A O 1
ATOM 595 N N . LEU A 1 78 ? 15.119 0.297 -1.513 1.00 75.50 78 LEU A N 1
ATOM 596 C CA . LEU A 1 78 ? 15.196 0.071 -0.063 1.00 75.50 78 LEU A CA 1
ATOM 597 C C . LEU A 1 78 ? 15.210 -1.418 0.297 1.00 75.50 78 LEU A C 1
ATOM 599 O O . LEU A 1 78 ? 15.617 -1.790 1.401 1.00 75.50 78 LEU A O 1
ATOM 603 N N . HIS A 1 79 ? 14.778 -2.287 -0.620 1.00 72.69 79 HIS A N 1
ATOM 604 C CA . HIS A 1 79 ? 14.799 -3.729 -0.400 1.00 72.69 79 HIS A CA 1
ATOM 605 C C . HIS A 1 79 ? 16.231 -4.285 -0.338 1.00 72.69 79 HIS A C 1
ATOM 607 O O . HIS A 1 79 ? 16.443 -5.318 0.295 1.00 72.69 79 HIS A O 1
ATOM 613 N N . VAL A 1 80 ? 17.223 -3.573 -0.888 1.00 70.19 80 VAL A N 1
ATOM 614 C CA . VAL A 1 80 ? 18.653 -3.911 -0.749 1.00 70.19 80 VAL A CA 1
ATOM 615 C C . VAL A 1 80 ? 19.178 -3.590 0.657 1.00 70.19 80 VAL A C 1
ATOM 617 O O . VAL A 1 80 ? 20.123 -4.220 1.126 1.00 70.19 80 VAL A O 1
ATOM 620 N N . LEU A 1 81 ? 18.529 -2.675 1.385 1.00 72.62 81 LEU A N 1
ATOM 621 C CA . LEU A 1 81 ? 18.962 -2.195 2.701 1.00 72.62 81 LEU A CA 1
ATOM 622 C C . LEU A 1 81 ? 18.480 -3.069 3.879 1.00 72.62 81 LEU A C 1
ATOM 624 O O . LEU A 1 81 ? 18.369 -2.596 5.007 1.00 72.62 81 LEU A O 1
ATOM 628 N N . ASN A 1 82 ? 18.161 -4.343 3.627 1.00 74.81 82 ASN A N 1
ATOM 629 C CA . ASN A 1 82 ? 17.653 -5.308 4.615 1.00 74.81 82 ASN A CA 1
ATOM 630 C C . ASN A 1 82 ? 16.363 -4.863 5.350 1.00 74.81 82 ASN A C 1
ATOM 632 O O . ASN A 1 82 ? 16.013 -5.377 6.412 1.00 74.81 82 ASN A O 1
ATOM 636 N N . LEU A 1 83 ? 15.607 -3.926 4.767 1.00 84.88 83 LEU A N 1
ATOM 637 C CA . LEU A 1 83 ? 14.345 -3.424 5.325 1.00 84.88 83 LEU A CA 1
ATOM 638 C C . LEU A 1 83 ? 13.154 -4.363 5.075 1.00 84.88 83 LEU A C 1
ATOM 640 O O . LEU A 1 83 ? 12.052 -4.094 5.550 1.00 84.88 83 LEU A O 1
ATOM 644 N N . GLY A 1 84 ? 13.354 -5.485 4.374 1.00 85.69 84 GLY A N 1
ATOM 645 C CA . GLY A 1 84 ? 12.283 -6.424 4.019 1.00 85.69 84 GLY A CA 1
ATOM 646 C C . GLY A 1 84 ? 11.479 -6.924 5.224 1.00 85.69 84 GLY A C 1
ATOM 647 O O . GLY A 1 84 ? 10.252 -7.017 5.149 1.00 85.69 84 GLY A O 1
ATOM 648 N N . ILE A 1 85 ? 12.142 -7.162 6.361 1.00 89.44 85 ILE A N 1
ATOM 649 C CA . ILE A 1 85 ? 11.470 -7.570 7.603 1.00 89.44 85 ILE A CA 1
ATOM 650 C C . ILE A 1 85 ? 10.591 -6.435 8.140 1.00 89.44 85 ILE 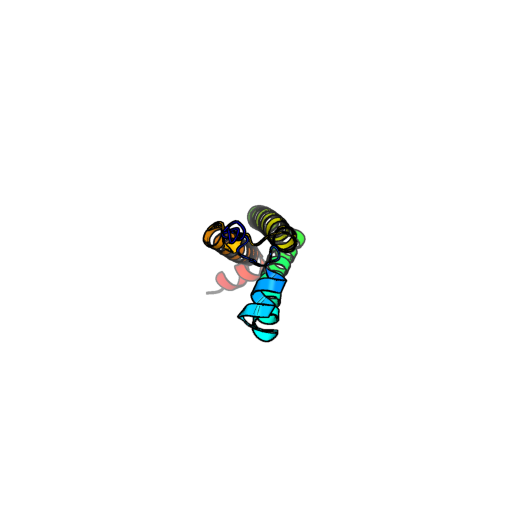A C 1
ATOM 652 O O . ILE A 1 85 ? 9.428 -6.666 8.454 1.00 89.44 85 ILE A O 1
ATOM 656 N N . LEU A 1 86 ? 11.102 -5.203 8.201 1.00 92.00 86 LEU A N 1
ATOM 657 C CA . LEU A 1 86 ? 10.346 -4.049 8.704 1.00 92.00 86 LEU A CA 1
ATOM 658 C C . LEU A 1 86 ? 9.133 -3.727 7.821 1.00 92.00 86 LEU A C 1
ATOM 660 O O . LEU A 1 86 ? 8.051 -3.438 8.336 1.00 92.00 86 LEU A O 1
ATOM 664 N N . ILE A 1 87 ? 9.276 -3.850 6.499 1.00 91.94 87 ILE A N 1
ATOM 665 C CA . ILE A 1 87 ? 8.163 -3.708 5.551 1.00 91.94 87 ILE A CA 1
ATOM 666 C C . ILE A 1 87 ? 7.106 -4.788 5.814 1.00 91.94 87 ILE A C 1
ATOM 668 O O . ILE A 1 87 ? 5.927 -4.470 5.967 1.00 91.94 87 ILE A O 1
ATOM 672 N N . SER A 1 88 ? 7.532 -6.045 5.964 1.00 93.69 88 SER A N 1
ATOM 673 C CA . SER A 1 88 ? 6.634 -7.172 6.253 1.00 93.69 88 SER A CA 1
ATOM 674 C C . SER A 1 88 ? 5.905 -7.006 7.590 1.00 93.69 88 SER A C 1
ATOM 676 O O . SER A 1 88 ? 4.710 -7.278 7.684 1.00 93.69 88 SER A O 1
ATOM 678 N N . VAL A 1 89 ? 6.593 -6.506 8.622 1.00 95.81 89 VAL A N 1
ATOM 679 C CA . VAL A 1 89 ? 5.981 -6.181 9.919 1.00 95.81 89 VAL A CA 1
ATOM 680 C C . VAL A 1 89 ? 4.948 -5.073 9.757 1.00 95.81 89 VAL A C 1
ATOM 682 O O . VAL A 1 89 ? 3.859 -5.174 10.308 1.00 95.81 89 VAL A O 1
ATOM 685 N N . THR A 1 90 ? 5.233 -4.050 8.954 1.00 96.19 90 THR A N 1
ATOM 686 C CA . THR A 1 90 ? 4.289 -2.950 8.711 1.00 96.19 90 THR A CA 1
ATOM 687 C C . THR A 1 90 ? 3.027 -3.455 7.997 1.00 96.19 90 THR A C 1
ATOM 689 O O . THR A 1 90 ? 1.909 -3.080 8.355 1.00 96.19 90 THR A O 1
ATOM 692 N N . TRP A 1 91 ? 3.177 -4.377 7.039 1.00 97.06 91 TRP A N 1
ATOM 693 C CA . TRP A 1 91 ? 2.050 -5.078 6.418 1.00 97.06 91 TRP A CA 1
ATOM 694 C C . TRP A 1 91 ? 1.257 -5.891 7.446 1.00 97.06 91 TRP A C 1
ATOM 696 O O . TRP A 1 91 ? 0.037 -5.747 7.529 1.00 97.06 91 TRP A O 1
ATOM 706 N N . ALA A 1 92 ? 1.930 -6.666 8.299 1.00 97.25 92 ALA A N 1
ATOM 707 C CA . ALA A 1 92 ? 1.278 -7.426 9.364 1.00 97.25 92 ALA A CA 1
ATOM 708 C C . ALA A 1 92 ? 0.510 -6.522 10.346 1.00 97.25 92 ALA A C 1
ATOM 710 O O . ALA A 1 92 ? -0.621 -6.842 10.716 1.00 97.25 92 ALA A O 1
ATOM 711 N N . MET A 1 93 ? 1.067 -5.364 10.713 1.00 97.38 93 MET A N 1
ATOM 712 C CA . MET A 1 93 ? 0.425 -4.409 11.621 1.00 97.38 93 MET A CA 1
ATOM 713 C C . MET A 1 93 ? -0.873 -3.832 11.047 1.00 97.38 93 MET A C 1
ATOM 715 O O . MET A 1 93 ? -1.846 -3.688 11.787 1.00 97.38 93 MET A O 1
ATOM 719 N N . SER A 1 94 ? -0.955 -3.607 9.730 1.00 97.00 94 SER A N 1
ATOM 720 C CA . SER A 1 94 ? -2.218 -3.204 9.087 1.00 97.00 94 SER A CA 1
ATOM 721 C C . SER A 1 94 ? -3.320 -4.267 9.217 1.00 97.00 94 SER A C 1
ATOM 723 O O . SER A 1 94 ? -4.482 -3.943 9.473 1.00 97.00 94 SER A O 1
ATOM 725 N N . VAL A 1 95 ? -2.956 -5.552 9.130 1.00 97.44 95 VAL A N 1
ATOM 726 C CA . VAL A 1 95 ? -3.887 -6.676 9.312 1.00 97.44 95 VAL A CA 1
ATOM 727 C C . VAL A 1 95 ? -4.305 -6.805 10.775 1.00 97.44 95 VAL A C 1
ATOM 729 O O . VAL A 1 95 ? -5.478 -7.051 11.061 1.00 97.44 95 VAL A O 1
ATOM 732 N N . VAL A 1 96 ? -3.367 -6.628 11.708 1.00 97.31 96 VAL A N 1
ATOM 733 C CA . VAL A 1 96 ? -3.651 -6.634 13.149 1.00 97.31 96 VAL A CA 1
ATOM 734 C C . VAL A 1 96 ? -4.625 -5.515 13.507 1.00 97.31 96 VAL A C 1
ATOM 736 O O . VAL A 1 96 ? -5.624 -5.789 14.167 1.00 97.31 96 VAL A O 1
ATOM 739 N N . ALA A 1 97 ? -4.407 -4.297 13.008 1.00 97.06 97 ALA A N 1
ATOM 740 C CA . ALA A 1 97 ? -5.316 -3.176 13.226 1.00 97.06 97 ALA A CA 1
ATOM 741 C C . ALA A 1 97 ? -6.731 -3.466 12.702 1.00 97.06 97 ALA A C 1
ATOM 743 O O . ALA A 1 97 ? -7.714 -3.243 13.403 1.00 97.06 97 ALA A O 1
ATOM 744 N N . HIS A 1 98 ? -6.848 -4.045 11.505 1.00 96.69 98 HIS A N 1
ATOM 745 C CA . HIS A 1 98 ? -8.143 -4.463 10.967 1.00 96.69 98 HIS A CA 1
ATOM 746 C C . HIS A 1 98 ? -8.837 -5.518 11.848 1.00 96.69 98 HIS A C 1
ATOM 748 O O . HIS A 1 98 ? -10.048 -5.455 12.055 1.00 96.69 98 HIS A O 1
ATOM 754 N N . ARG A 1 99 ? -8.085 -6.483 12.397 1.00 95.19 99 ARG A N 1
ATOM 755 C CA . ARG A 1 99 ? -8.630 -7.492 13.322 1.00 95.19 99 ARG A CA 1
ATOM 756 C C . ARG A 1 99 ? -9.065 -6.889 14.655 1.00 95.19 99 ARG A C 1
ATOM 758 O O . ARG A 1 99 ? -10.064 -7.343 15.198 1.00 95.19 99 ARG A O 1
ATOM 765 N N . MET A 1 100 ? -8.326 -5.910 15.176 1.00 94.44 100 MET A N 1
ATOM 766 C CA . MET A 1 100 ? -8.699 -5.177 16.390 1.00 94.44 100 MET A CA 1
ATOM 767 C C . MET A 1 100 ? -10.023 -4.446 16.178 1.00 94.44 100 MET A C 1
ATOM 769 O O . MET A 1 100 ? -10.955 -4.678 16.934 1.00 94.44 100 MET A O 1
ATOM 773 N N . TRP A 1 101 ? -10.144 -3.677 15.090 1.00 93.62 101 TRP A N 1
ATOM 774 C CA . TRP A 1 101 ? -11.385 -2.976 14.756 1.00 93.62 101 TRP A CA 1
ATOM 775 C C . TRP A 1 101 ? -12.589 -3.929 14.690 1.00 93.62 101 TRP A C 1
ATOM 777 O O . TRP A 1 101 ? -13.580 -3.695 15.372 1.00 93.62 101 TRP A O 1
ATOM 787 N N . ARG A 1 102 ? -12.479 -5.054 13.968 1.00 91.94 102 ARG A N 1
ATOM 788 C CA . ARG A 1 102 ? -13.584 -6.027 13.851 1.00 91.94 102 ARG A CA 1
ATOM 789 C C . ARG A 1 102 ? -14.010 -6.681 15.163 1.00 91.94 102 ARG A C 1
ATOM 791 O O . ARG A 1 102 ? -15.131 -7.158 15.246 1.00 91.94 102 ARG A O 1
ATOM 798 N N . ARG A 1 103 ? -13.116 -6.773 16.151 1.00 88.50 103 ARG A N 1
ATOM 799 C CA . ARG A 1 103 ? -13.450 -7.310 17.481 1.00 88.50 103 ARG A CA 1
ATOM 800 C C . ARG A 1 103 ? -14.150 -6.281 18.358 1.00 88.50 103 ARG A C 1
ATOM 802 O O . ARG A 1 103 ? -14.879 -6.670 19.259 1.00 88.50 103 ARG A O 1
ATOM 809 N N . SER A 1 104 ? -13.894 -5.001 18.113 1.00 84.56 104 SER A N 1
ATOM 810 C CA . SER A 1 104 ? -14.478 -3.896 18.870 1.00 84.56 104 SER A CA 1
ATOM 811 C C . SER A 1 104 ? -15.844 -3.458 18.321 1.00 84.56 104 SER A C 1
ATOM 813 O O . SER A 1 104 ? -16.507 -2.642 18.958 1.00 84.56 104 SER A O 1
ATOM 815 N N . ASP A 1 105 ? -16.277 -3.976 17.163 1.00 78.88 105 ASP A N 1
ATOM 816 C CA . ASP A 1 105 ? -17.600 -3.689 16.601 1.00 78.88 105 ASP A CA 1
ATOM 817 C C . ASP A 1 105 ? -18.708 -4.413 17.402 1.00 78.88 105 ASP A C 1
ATOM 819 O O . ASP A 1 105 ? -18.698 -5.645 17.494 1.00 78.88 105 ASP A O 1
ATOM 823 N N . PRO A 1 106 ? -19.694 -3.677 17.953 1.00 67.81 106 PRO A N 1
ATOM 824 C CA . PRO A 1 106 ? -20.726 -4.236 18.833 1.00 67.81 106 PRO A CA 1
ATOM 825 C C . PRO A 1 106 ? -21.671 -5.219 18.127 1.00 67.81 106 PRO A C 1
ATOM 827 O O . PRO A 1 106 ? -22.186 -6.127 18.767 1.00 67.81 106 PRO A O 1
ATOM 830 N N . ASP A 1 107 ? -21.838 -5.091 16.809 1.00 67.81 107 ASP A N 1
ATOM 831 C CA . ASP A 1 107 ? -22.670 -5.982 15.982 1.00 67.81 107 ASP A CA 1
ATOM 832 C C . ASP A 1 107 ? -22.126 -7.427 15.939 1.00 67.81 107 ASP A C 1
ATOM 834 O O . ASP A 1 107 ? -22.860 -8.383 15.716 1.00 67.81 107 ASP A O 1
ATOM 838 N N . VAL A 1 108 ? -20.822 -7.608 16.193 1.00 61.22 108 VAL A N 1
ATOM 839 C CA . VAL A 1 108 ? -20.173 -8.929 16.277 1.00 61.22 108 VAL A CA 1
ATOM 840 C C . VAL A 1 108 ? -20.221 -9.496 17.702 1.00 61.22 108 VAL A C 1
ATOM 842 O O . VAL A 1 108 ? -20.154 -10.711 17.877 1.00 61.22 108 VAL A O 1
ATOM 845 N N . ALA A 1 109 ? -20.341 -8.641 18.723 1.00 58.84 109 ALA A N 1
ATOM 846 C CA . ALA A 1 109 ? -20.391 -9.065 20.122 1.00 58.84 109 ALA A CA 1
ATOM 847 C C . ALA A 1 109 ? -21.714 -9.770 20.470 1.00 58.84 109 ALA A C 1
ATOM 849 O O . ALA A 1 109 ? -21.688 -10.767 21.186 1.00 58.84 109 ALA A O 1
ATOM 850 N N . ASP A 1 110 ? -22.833 -9.311 19.899 1.00 57.09 110 ASP A N 1
ATOM 851 C CA . ASP A 1 110 ? -24.176 -9.864 20.146 1.00 57.09 110 ASP A CA 1
ATOM 852 C C . ASP A 1 110 ? -24.315 -11.317 19.642 1.00 57.09 110 ASP A C 1
ATOM 854 O O . ASP A 1 110 ? -24.970 -12.149 20.257 1.00 57.09 110 ASP A O 1
ATOM 858 N N . VAL A 1 111 ? -23.596 -11.685 18.573 1.00 60.53 111 VAL A N 1
ATOM 859 C CA . VAL A 1 111 ? -23.616 -13.052 18.011 1.00 60.53 111 VAL A CA 1
ATOM 860 C C . VAL A 1 111 ? -23.002 -14.091 18.962 1.00 60.53 111 VAL A C 1
ATOM 862 O O . VAL A 1 111 ? -23.335 -15.268 18.871 1.00 60.53 111 VAL A O 1
ATOM 865 N N . HIS A 1 112 ? -22.119 -13.685 19.879 1.00 57.19 112 HIS A N 1
ATOM 866 C CA . HIS A 1 112 ? -21.463 -14.595 20.824 1.00 57.19 112 HIS A CA 1
ATOM 867 C C . HIS A 1 112 ? -22.211 -14.770 22.157 1.00 57.19 112 HIS A C 1
ATOM 869 O O . HIS A 1 112 ? -21.805 -15.619 22.946 1.00 57.19 112 HIS A O 1
ATOM 875 N N . GLU A 1 113 ? -23.269 -13.998 22.422 1.00 55.44 113 GLU A N 1
ATOM 876 C CA . GLU A 1 113 ? -24.031 -14.056 23.684 1.00 55.44 113 GLU A CA 1
ATOM 877 C C . GLU A 1 113 ? -25.281 -14.960 23.594 1.00 55.44 113 GLU A C 1
ATOM 879 O O . GLU A 1 113 ? -25.947 -15.207 24.597 1.00 55.44 113 GLU A O 1
ATOM 884 N N . ILE A 1 114 ? -25.588 -15.493 22.404 1.00 58.62 114 ILE A N 1
ATOM 885 C CA . ILE A 1 114 ? -26.796 -16.297 22.130 1.00 58.62 114 ILE A CA 1
ATOM 886 C C . ILE A 1 114 ? -26.555 -17.823 22.148 1.00 58.62 114 ILE A C 1
ATOM 888 O O . ILE A 1 114 ? -27.498 -18.579 21.907 1.00 58.62 114 ILE A O 1
ATOM 892 N N . ASP A 1 115 ? -25.332 -18.269 22.456 1.00 51.12 115 ASP A N 1
ATOM 893 C CA . ASP A 1 115 ? -24.919 -19.683 22.568 1.00 51.12 115 ASP A CA 1
ATOM 894 C C . ASP A 1 115 ? -24.599 -20.074 24.026 1.00 51.12 115 ASP A C 1
ATOM 896 O O . ASP A 1 115 ? -24.914 -21.226 24.415 1.00 51.12 115 ASP A O 1
#

pLDDT: mean 85.33, std 15.67, range [47.16, 98.25]

Nearest PDB structures (foldseek):
  6elu-assembly4_J  TM=4.025E-01  e=2.217E+00  Trypanosoma brucei rhodesiense
  5ckw-assembly1_A  TM=3.234E-01  e=9.526E+00  Legionella pneumophila str. Lens

Sequence (115 aa):
FVRTEFRFSQGHAHNYYIHTLAETGIIGLIAYLTTATGFLVLAVIVALRSTDAMARFVALGSAGTMTAVYVHNVFENLHVLNLGILISVTWAMSVVAHRMWRRSDPDVADVHEID

Mean predicted aligned error: 8.47 Å

Secondary structure (DSSP, 8-state):
------S------SSHHHHHHHHHHHHHHHHHHHHHHHHHHHHHHHHHH-S-HHHHHHHHHHHHHHHHHHHHTTTS-GGGGTTHHHHHHHHHHHHHHHHHHHHH-HHHHGGGS--